Protein AF-A0A355UHJ4-F1 (afdb_monomer_lite)

Structure (mmCIF, N/CA/C/O backbone):
data_AF-A0A355UHJ4-F1
#
_entry.id   AF-A0A355UHJ4-F1
#
loop_
_atom_site.group_PDB
_atom_site.id
_atom_site.type_symbol
_atom_site.label_atom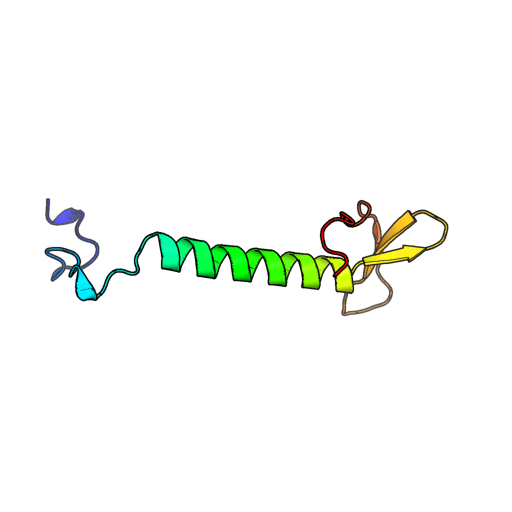_id
_atom_site.label_alt_id
_atom_site.label_comp_id
_atom_site.label_asym_id
_atom_site.label_entity_id
_atom_site.label_seq_id
_atom_site.pdbx_PDB_ins_code
_atom_site.Cartn_x
_atom_site.Cartn_y
_atom_site.Cartn_z
_atom_site.occupancy
_atom_site.B_iso_or_equiv
_atom_site.auth_seq_id
_atom_site.auth_comp_id
_atom_site.auth_asym_id
_atom_site.auth_atom_id
_atom_site.pdbx_PDB_model_num
ATOM 1 N N . GLY A 1 1 ? -25.400 15.251 20.143 1.00 73.81 1 GLY A N 1
ATOM 2 C CA . GLY A 1 1 ? -24.233 14.535 19.591 1.00 73.81 1 GLY A CA 1
ATOM 3 C C . GLY A 1 1 ? -24.536 13.923 18.240 1.00 73.81 1 GLY A C 1
ATOM 4 O O . GLY A 1 1 ? -23.641 13.837 17.414 1.00 73.81 1 GLY A O 1
ATOM 5 N N . ASP A 1 2 ? -25.794 13.559 17.993 1.00 82.88 2 ASP A N 1
ATOM 6 C CA . ASP A 1 2 ? -26.194 12.637 16.923 1.00 82.88 2 ASP A CA 1
ATOM 7 C C . ASP A 1 2 ? -25.895 13.116 15.504 1.00 82.88 2 ASP A C 1
ATOM 9 O O . ASP A 1 2 ? -25.579 12.305 14.644 1.00 82.88 2 ASP A O 1
ATOM 13 N N . ARG A 1 3 ? -25.862 14.435 15.268 1.00 90.00 3 ARG A N 1
ATOM 14 C CA . ARG A 1 3 ? -25.450 15.010 13.973 1.00 90.00 3 ARG A CA 1
ATOM 15 C C . ARG A 1 3 ? -24.002 14.700 13.566 1.00 90.00 3 ARG A C 1
ATOM 17 O O . ARG A 1 3 ? -23.627 14.992 12.439 1.00 90.00 3 ARG A O 1
ATOM 24 N N . TYR A 1 4 ? -23.185 14.201 14.493 1.00 88.62 4 TYR A N 1
ATOM 25 C CA . TYR A 1 4 ? -21.776 13.867 14.273 1.00 88.62 4 TYR A CA 1
ATOM 26 C C . TYR A 1 4 ? -21.503 12.361 14.326 1.00 88.62 4 TYR A C 1
ATOM 28 O O . TYR A 1 4 ? -20.341 11.959 14.293 1.00 88.62 4 TYR A O 1
ATOM 36 N N . LYS A 1 5 ? -22.543 11.524 14.439 1.00 90.69 5 LYS A N 1
ATOM 37 C CA . LYS A 1 5 ? -22.367 10.075 14.367 1.00 90.69 5 LYS A CA 1
ATOM 38 C C . LYS A 1 5 ?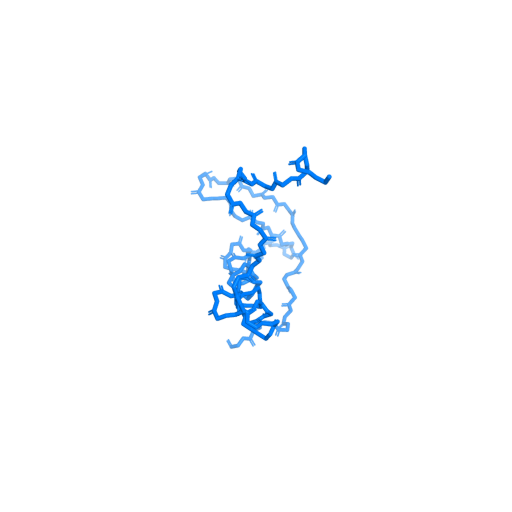 -21.981 9.684 12.929 1.00 90.69 5 LYS A C 1
ATOM 40 O O . LYS A 1 5 ? -22.587 10.205 11.993 1.00 90.69 5 LYS A O 1
ATOM 45 N N . PRO A 1 6 ? -21.001 8.781 12.736 1.00 90.44 6 PRO A N 1
ATOM 46 C CA . PRO A 1 6 ? -20.632 8.278 11.412 1.00 90.44 6 PRO A CA 1
ATOM 47 C C . PRO A 1 6 ? -21.807 7.618 10.679 1.00 90.44 6 PRO A C 1
ATOM 49 O O . PRO A 1 6 ? -21.972 7.810 9.477 1.00 90.44 6 PRO A O 1
ATOM 52 N N . PHE A 1 7 ? -22.636 6.881 11.424 1.00 89.94 7 PHE A N 1
ATOM 53 C CA . PHE A 1 7 ? -23.849 6.220 10.944 1.00 89.94 7 PHE A CA 1
ATOM 54 C C . PHE A 1 7 ? -24.992 6.443 11.939 1.00 89.94 7 PHE A C 1
ATOM 56 O O . PHE A 1 7 ? -24.753 6.701 13.119 1.00 89.94 7 PHE A O 1
ATOM 63 N N . VAL A 1 8 ? -26.239 6.355 11.474 1.00 90.44 8 VAL A N 1
ATOM 64 C CA . VAL A 1 8 ? -27.432 6.629 12.300 1.00 90.44 8 VAL A CA 1
ATOM 65 C C . VAL A 1 8 ? -27.579 5.655 13.477 1.00 90.44 8 VAL A C 1
ATOM 67 O O . VAL A 1 8 ? -28.089 6.026 14.529 1.00 90.44 8 VAL A O 1
ATOM 70 N N . ASP A 1 9 ? -27.088 4.434 13.303 1.00 89.38 9 ASP A N 1
ATOM 71 C CA . ASP A 1 9 ? -27.079 3.317 14.246 1.00 89.38 9 ASP A CA 1
ATOM 72 C C . ASP A 1 9 ? -25.754 3.185 15.016 1.00 89.38 9 ASP A C 1
ATOM 74 O O . ASP A 1 9 ? -25.591 2.293 15.849 1.00 89.38 9 ASP A O 1
ATOM 78 N N . PHE A 1 10 ? -24.799 4.085 14.775 1.00 90.44 10 PHE A N 1
ATOM 79 C CA . PHE A 1 10 ? -23.520 4.063 15.465 1.00 90.44 10 PHE A CA 1
ATOM 80 C C . PHE A 1 10 ? -23.653 4.625 16.885 1.00 90.44 10 PHE A C 1
ATOM 82 O O . PHE A 1 10 ? -23.790 5.833 17.080 1.00 90.44 10 PHE A O 1
ATOM 89 N N . GLU A 1 11 ? -23.550 3.757 17.891 1.00 89.31 11 GLU A N 1
ATOM 90 C CA . GLU A 1 11 ? -23.477 4.172 19.300 1.00 89.31 11 GLU A CA 1
ATOM 91 C C . GLU A 1 11 ? -22.042 4.174 19.835 1.00 89.31 11 GLU A C 1
ATOM 93 O O . GLU A 1 11 ? -21.603 5.135 20.468 1.00 89.31 11 GLU A O 1
ATOM 98 N N . ARG A 1 12 ? -21.292 3.101 19.568 1.00 89.31 12 ARG A N 1
ATOM 99 C CA . ARG A 1 12 ? -19.884 2.946 19.944 1.00 89.31 12 ARG A CA 1
ATOM 100 C C . ARG A 1 12 ? -19.229 1.872 19.085 1.00 89.31 12 ARG A C 1
ATOM 102 O O . ARG A 1 12 ? -19.914 0.990 18.569 1.00 89.31 12 ARG A O 1
ATOM 109 N N . PHE A 1 13 ? -17.905 1.900 19.009 1.00 88.56 13 PHE A N 1
ATOM 110 C CA . PHE A 1 13 ? -17.156 0.757 18.500 1.00 88.56 13 PHE A CA 1
ATOM 111 C C . PHE A 1 13 ? -17.277 -0.433 19.463 1.00 88.56 13 PHE A C 1
ATOM 113 O O . PHE A 1 13 ? -17.296 -0.240 20.683 1.00 88.56 13 PHE A O 1
ATOM 120 N N . GLN A 1 14 ? -17.370 -1.647 18.919 1.00 88.69 14 GLN A N 1
ATOM 121 C CA . GLN A 1 14 ? -17.253 -2.868 19.714 1.00 88.69 14 GLN A CA 1
ATOM 122 C C . GLN A 1 14 ? -15.772 -3.186 19.892 1.00 88.69 14 GLN A C 1
ATOM 124 O O . GLN A 1 14 ? -15.026 -3.172 18.919 1.00 88.69 14 GLN A O 1
ATOM 129 N N . GLU A 1 15 ? -15.348 -3.437 21.128 1.00 85.69 15 GLU A N 1
ATOM 130 C CA . GLU A 1 15 ? -13.935 -3.650 21.463 1.00 85.69 15 GLU A CA 1
ATOM 131 C C . GLU A 1 15 ? -13.334 -4.835 20.695 1.00 85.69 15 GLU A C 1
ATOM 133 O O . GLU A 1 15 ? -12.228 -4.723 20.180 1.00 85.69 15 GLU A O 1
ATOM 138 N N . ASP A 1 16 ? -14.113 -5.904 20.522 1.00 88.50 16 ASP A N 1
ATOM 139 C CA . ASP A 1 1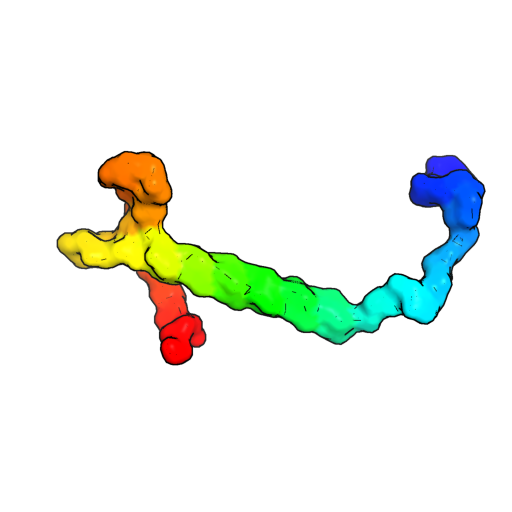6 ? -13.699 -7.119 19.812 1.00 88.50 16 ASP A CA 1
ATOM 140 C C . ASP A 1 16 ? -13.558 -6.929 18.288 1.00 88.50 16 ASP A C 1
ATOM 142 O O . ASP A 1 16 ? -12.885 -7.721 17.629 1.00 88.50 16 ASP A O 1
ATOM 146 N N . ASP A 1 17 ? -14.165 -5.877 17.724 1.00 89.19 17 ASP A N 1
ATOM 147 C CA . ASP A 1 17 ? -14.112 -5.570 16.287 1.00 89.19 17 ASP A CA 1
ATOM 148 C C . ASP A 1 17 ? -12.973 -4.593 15.936 1.00 89.19 17 ASP A C 1
ATOM 150 O O . ASP A 1 17 ? -12.683 -4.367 14.757 1.00 89.19 17 ASP A O 1
ATOM 154 N N . ILE A 1 18 ? -12.334 -3.972 16.938 1.00 89.88 18 ILE A N 1
ATOM 155 C CA . ILE A 1 18 ? -11.254 -3.005 16.720 1.00 89.88 18 ILE A CA 1
ATOM 156 C C . ILE A 1 18 ? -9.908 -3.739 16.747 1.00 89.88 18 ILE A C 1
ATOM 158 O O . ILE A 1 18 ? -9.587 -4.395 17.737 1.00 89.88 18 ILE A O 1
ATOM 162 N N . PRO A 1 19 ? -9.065 -3.593 15.709 1.00 92.12 19 PRO A N 1
ATOM 163 C CA . PRO A 1 19 ? -7.714 -4.136 15.746 1.00 92.12 19 PRO A CA 1
ATOM 164 C C . PRO A 1 19 ? -6.899 -3.485 16.866 1.00 92.12 19 PRO A C 1
ATOM 166 O O . PRO A 1 19 ? -7.013 -2.281 17.120 1.00 92.12 19 PRO A O 1
ATOM 169 N N . PHE A 1 20 ? -6.001 -4.243 17.491 1.00 92.62 20 PHE A N 1
ATOM 170 C CA . PHE A 1 20 ? -5.090 -3.654 18.460 1.00 92.62 20 PHE A CA 1
ATOM 171 C C . PHE A 1 20 ? -4.143 -2.675 17.761 1.00 92.62 20 PHE A C 1
ATOM 173 O O . PHE A 1 20 ? -3.790 -2.831 16.588 1.00 92.62 20 PHE A O 1
ATOM 180 N N . ASN A 1 21 ? -3.644 -1.685 18.504 1.00 94.00 21 ASN A N 1
ATOM 181 C CA . ASN A 1 21 ? -2.635 -0.754 17.986 1.00 94.00 21 ASN A CA 1
ATOM 182 C C . ASN A 1 21 ? -1.426 -1.495 17.382 1.00 94.00 21 ASN A C 1
ATOM 184 O O . ASN A 1 21 ? -0.860 -1.044 16.389 1.00 94.00 21 ASN A O 1
ATOM 188 N N . SER A 1 22 ? -1.051 -2.649 17.947 1.00 95.94 22 SER A N 1
ATOM 189 C CA . SER A 1 22 ? 0.000 -3.520 17.411 1.00 95.94 22 SER A CA 1
ATOM 190 C C . SER A 1 22 ? -0.324 -4.080 16.028 1.00 95.94 22 SER A C 1
ATOM 192 O O . SER A 1 22 ? 0.573 -4.144 15.190 1.00 95.94 22 SER A O 1
ATOM 194 N N . ASP A 1 23 ? -1.580 -4.442 15.766 1.00 94.69 23 ASP A N 1
ATOM 195 C CA . ASP A 1 23 ? -2.016 -4.975 14.472 1.00 94.69 23 ASP A CA 1
ATOM 196 C C . ASP A 1 23 ? -1.953 -3.881 13.405 1.00 94.69 23 ASP A C 1
ATOM 198 O O . ASP A 1 23 ? -1.421 -4.091 12.315 1.00 94.69 23 ASP A O 1
ATOM 202 N N . VAL A 1 24 ? -2.406 -2.670 13.747 1.00 95.69 24 VAL A N 1
ATOM 203 C CA . VAL A 1 24 ? -2.315 -1.500 12.861 1.00 95.69 24 VAL A CA 1
ATOM 204 C C . VAL A 1 24 ? -0.854 -1.190 12.530 1.00 95.69 24 VAL A C 1
ATOM 206 O O . VAL A 1 24 ? -0.501 -1.037 11.359 1.00 95.69 24 VAL A O 1
ATOM 209 N N . VAL A 1 25 ? 0.015 -1.146 13.545 1.00 96.75 25 VAL A N 1
ATOM 210 C CA . VAL A 1 25 ? 1.454 -0.912 13.358 1.00 96.75 25 VAL A CA 1
ATOM 211 C C . VAL A 1 25 ? 2.077 -2.001 12.485 1.00 96.75 25 VAL A C 1
ATOM 213 O O . VAL A 1 25 ? 2.862 -1.681 11.591 1.00 96.75 25 VAL A O 1
ATOM 216 N N . LEU A 1 26 ? 1.720 -3.270 12.695 1.00 96.50 26 LEU A N 1
ATOM 217 C CA . LEU A 1 26 ? 2.214 -4.391 11.899 1.00 96.50 26 LEU A CA 1
ATOM 218 C C . LEU A 1 26 ? 1.838 -4.242 10.420 1.00 96.50 26 LEU A C 1
ATOM 220 O O . LEU A 1 26 ? 2.716 -4.325 9.558 1.00 96.50 26 LEU A O 1
ATOM 224 N N . ILE A 1 27 ? 0.563 -3.979 10.123 1.00 96.81 27 ILE A N 1
ATOM 225 C CA . ILE A 1 27 ? 0.078 -3.835 8.745 1.00 96.81 27 ILE A CA 1
ATOM 226 C C . ILE A 1 27 ? 0.737 -2.638 8.058 1.00 96.81 27 ILE A C 1
ATOM 228 O O . ILE A 1 27 ? 1.277 -2.790 6.962 1.00 96.81 27 ILE A O 1
ATOM 232 N N . VAL A 1 28 ? 0.779 -1.469 8.704 1.00 96.94 28 VAL A N 1
ATOM 233 C CA . VAL A 1 28 ? 1.436 -0.277 8.141 1.00 96.94 28 VAL A CA 1
ATOM 234 C C . VAL A 1 28 ? 2.923 -0.539 7.889 1.00 96.94 28 VAL A C 1
ATOM 236 O O . VAL A 1 28 ? 3.437 -0.192 6.825 1.00 96.94 28 VAL A O 1
ATOM 239 N N . SER A 1 29 ? 3.609 -1.217 8.813 1.00 96.50 29 SER A N 1
ATOM 240 C CA . SER A 1 29 ? 5.021 -1.581 8.643 1.00 96.50 29 SER A CA 1
ATOM 241 C C . SER A 1 29 ? 5.233 -2.501 7.441 1.00 96.50 29 SER A C 1
ATOM 243 O O . SER A 1 29 ? 6.202 -2.337 6.702 1.00 96.50 29 SER A O 1
ATOM 245 N N . GLN A 1 30 ? 4.330 -3.458 7.220 1.00 95.88 30 GLN A N 1
ATOM 246 C CA . GLN A 1 30 ? 4.391 -4.340 6.058 1.00 95.88 30 GLN A CA 1
ATOM 247 C C . GLN A 1 30 ? 4.164 -3.572 4.750 1.00 95.88 30 GLN A C 1
ATOM 249 O O . GLN A 1 30 ? 4.896 -3.792 3.786 1.00 95.88 30 GLN A O 1
ATOM 254 N N . TYR A 1 31 ? 3.209 -2.637 4.721 1.00 96.81 31 TYR A N 1
ATOM 255 C CA . TYR A 1 31 ? 2.982 -1.771 3.561 1.00 96.81 31 TYR A CA 1
ATOM 256 C C . TYR A 1 31 ? 4.209 -0.919 3.226 1.00 96.81 31 TYR A C 1
ATOM 258 O O . TYR A 1 31 ? 4.597 -0.858 2.060 1.00 96.81 31 TYR A O 1
ATOM 266 N N . ILE A 1 32 ? 4.853 -0.315 4.230 1.00 94.94 32 ILE A N 1
ATOM 267 C CA . ILE A 1 32 ? 6.077 0.478 4.035 1.00 94.94 32 ILE A CA 1
ATOM 268 C C . ILE A 1 32 ? 7.190 -0.389 3.439 1.00 94.94 32 ILE A C 1
ATOM 270 O O . ILE A 1 32 ? 7.765 -0.013 2.422 1.00 94.94 32 ILE A O 1
ATOM 274 N N . LYS A 1 33 ? 7.429 -1.586 3.991 1.00 92.12 33 LYS A N 1
ATOM 275 C CA . LYS A 1 33 ? 8.442 -2.518 3.465 1.00 92.12 33 LYS A CA 1
ATOM 276 C C . LYS A 1 33 ? 8.182 -2.900 2.008 1.00 92.12 33 LYS A C 1
ATOM 278 O O . LYS A 1 33 ? 9.102 -2.897 1.193 1.00 92.12 33 LYS A O 1
ATOM 283 N N . CYS A 1 34 ? 6.935 -3.226 1.668 1.00 94.69 34 CYS A N 1
ATOM 284 C CA . CYS A 1 34 ? 6.558 -3.544 0.292 1.00 94.69 34 CYS A CA 1
ATOM 285 C C . CYS A 1 34 ? 6.756 -2.342 -0.640 1.00 94.69 34 CYS A C 1
ATOM 287 O O . CYS A 1 34 ? 7.253 -2.512 -1.751 1.00 94.69 34 CYS A O 1
ATOM 289 N N . LEU A 1 35 ? 6.406 -1.135 -0.189 1.00 92.00 35 LEU A N 1
ATOM 290 C CA . LEU A 1 35 ? 6.583 0.094 -0.958 1.00 92.00 35 LEU A CA 1
ATOM 291 C C . LEU A 1 35 ? 8.064 0.413 -1.191 1.00 92.00 35 LEU A C 1
ATOM 293 O O . LEU A 1 35 ? 8.447 0.790 -2.295 1.00 92.00 35 LEU A O 1
ATOM 297 N N . GLU A 1 36 ? 8.910 0.244 -0.179 1.00 89.81 36 GLU A N 1
ATOM 298 C CA . GLU A 1 36 ? 10.355 0.444 -0.298 1.00 89.81 36 GLU A CA 1
ATOM 299 C C . GLU A 1 36 ? 10.994 -0.583 -1.226 1.00 89.81 36 GLU A C 1
ATOM 301 O O . GLU A 1 36 ? 11.817 -0.210 -2.063 1.00 89.81 36 GLU A O 1
ATOM 306 N N . LYS A 1 37 ? 10.568 -1.849 -1.141 1.00 90.62 37 LYS A N 1
ATOM 307 C CA . LYS A 1 37 ? 10.977 -2.885 -2.090 1.00 90.62 37 LYS A CA 1
ATOM 308 C C . LYS A 1 37 ? 10.557 -2.530 -3.514 1.00 90.62 37 LYS A C 1
ATOM 310 O O . LYS A 1 37 ? 11.398 -2.534 -4.404 1.00 90.62 37 LYS A O 1
ATOM 315 N N . TYR A 1 38 ? 9.292 -2.168 -3.721 1.00 90.50 38 TYR A N 1
ATOM 316 C CA . TYR A 1 38 ? 8.802 -1.724 -5.025 1.00 90.50 38 TYR A CA 1
ATOM 317 C C . TYR A 1 38 ? 9.622 -0.544 -5.544 1.00 90.50 38 TYR A C 1
ATOM 319 O O . TYR A 1 38 ? 10.019 -0.516 -6.704 1.00 90.50 38 TYR A O 1
ATOM 327 N N . LYS A 1 39 ? 9.935 0.421 -4.675 1.00 88.81 39 LYS A N 1
ATOM 328 C CA . LYS A 1 39 ? 10.769 1.554 -5.049 1.00 88.81 39 LYS A CA 1
ATOM 329 C C . LYS A 1 39 ? 12.168 1.110 -5.478 1.00 88.81 39 LYS A C 1
ATOM 331 O O . LYS A 1 39 ? 12.672 1.601 -6.479 1.00 88.81 39 LYS A O 1
ATOM 336 N N . PHE A 1 40 ? 12.797 0.217 -4.721 1.00 89.19 40 PHE A N 1
ATOM 337 C CA . PHE A 1 40 ? 14.126 -0.304 -5.029 1.00 89.19 40 PHE A CA 1
ATOM 338 C C . PHE A 1 40 ? 14.150 -1.056 -6.363 1.00 89.19 40 PHE A C 1
ATOM 340 O O . PHE A 1 40 ? 15.023 -0.799 -7.186 1.00 89.19 40 PHE A O 1
ATOM 347 N N . ASP A 1 41 ? 13.164 -1.925 -6.591 1.00 89.50 41 ASP A N 1
ATOM 348 C CA . ASP A 1 41 ? 13.062 -2.759 -7.792 1.00 89.50 41 ASP A CA 1
ATOM 349 C C . ASP A 1 41 ? 12.884 -1.919 -9.078 1.00 89.50 41 ASP A C 1
ATOM 351 O O . ASP A 1 41 ? 13.248 -2.372 -10.161 1.00 89.50 41 ASP A O 1
ATOM 355 N N . ASN A 1 42 ? 12.379 -0.684 -8.966 1.00 91.38 42 ASN A N 1
ATOM 356 C CA . ASN A 1 42 ? 12.175 0.243 -10.088 1.00 91.38 42 ASN A CA 1
ATOM 357 C C . ASN A 1 42 ? 13.281 1.303 -10.239 1.00 91.38 42 ASN A C 1
ATOM 359 O O . ASN A 1 42 ? 13.156 2.204 -11.071 1.00 91.38 42 ASN A O 1
ATOM 363 N N . ILE A 1 43 ? 14.354 1.240 -9.445 1.00 92.56 43 ILE A N 1
ATOM 364 C CA . ILE A 1 43 ? 15.480 2.170 -9.559 1.00 92.56 43 ILE A CA 1
ATOM 365 C C . ILE A 1 43 ? 16.677 1.479 -10.211 1.00 92.56 43 ILE A C 1
ATOM 367 O O . ILE A 1 43 ? 17.211 0.496 -9.703 1.00 92.56 43 ILE A O 1
ATOM 371 N N . GLU A 1 44 ? 17.176 2.066 -11.296 1.00 91.38 44 GLU A N 1
ATOM 372 C CA . GLU A 1 44 ? 18.408 1.645 -11.957 1.00 91.38 44 GLU A CA 1
ATOM 373 C C . GLU A 1 44 ? 19.533 2.672 -11.773 1.00 91.38 44 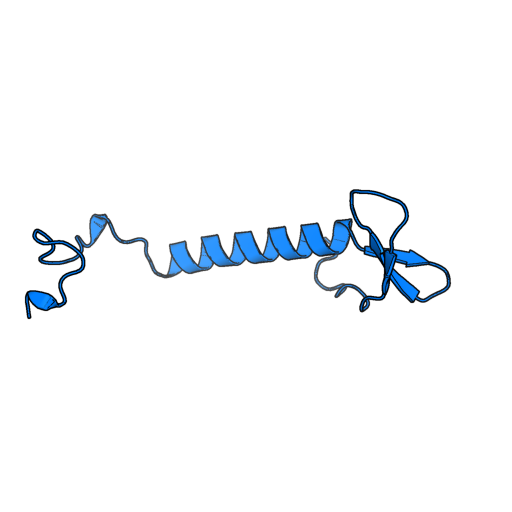GLU A C 1
ATOM 375 O O . GLU A 1 44 ? 19.305 3.866 -11.555 1.00 91.38 44 GLU A O 1
ATOM 380 N N . ARG A 1 45 ? 20.781 2.211 -11.901 1.00 91.50 45 ARG A N 1
ATOM 381 C CA . ARG A 1 45 ? 21.961 3.082 -11.934 1.00 91.50 45 ARG A CA 1
ATOM 382 C C . ARG A 1 45 ? 22.525 3.132 -13.348 1.00 91.50 45 ARG A C 1
ATOM 384 O O . ARG A 1 45 ? 22.973 2.107 -13.860 1.00 91.50 45 ARG A O 1
ATOM 391 N N . LYS A 1 46 ? 22.594 4.324 -13.942 1.00 90.44 46 LYS A N 1
ATOM 392 C CA . LYS A 1 46 ? 23.139 4.552 -15.289 1.00 90.44 46 LYS A CA 1
ATOM 393 C C . LYS A 1 46 ? 24.125 5.716 -15.263 1.00 90.44 46 LYS A C 1
ATOM 395 O O . LYS A 1 46 ? 23.810 6.790 -14.769 1.00 90.44 46 LYS A O 1
ATOM 400 N N . SER A 1 47 ? 25.342 5.493 -15.761 1.00 90.81 47 SER A N 1
ATOM 401 C CA . SER A 1 47 ? 26.403 6.517 -15.840 1.00 90.81 47 SER A CA 1
ATOM 402 C C . SER A 1 47 ? 26.691 7.270 -14.527 1.00 90.81 47 SER A C 1
ATOM 404 O O . SER A 1 47 ? 27.072 8.433 -14.550 1.00 90.81 47 SER A O 1
ATOM 406 N N . GLY A 1 48 ? 26.518 6.615 -13.373 1.00 90.44 48 GLY A N 1
ATOM 407 C CA . GLY A 1 48 ? 26.744 7.214 -12.050 1.00 90.44 48 GLY A CA 1
ATOM 408 C C . GLY A 1 48 ? 25.525 7.906 -11.427 1.00 90.44 48 GLY A C 1
ATOM 409 O O . GLY A 1 48 ? 25.528 8.110 -10.213 1.00 90.44 48 GLY A O 1
ATOM 410 N N . SER A 1 49 ? 24.471 8.165 -12.204 1.00 92.75 49 SER A N 1
ATOM 411 C CA . SER A 1 49 ? 23.194 8.710 -11.730 1.00 92.75 49 SER A CA 1
ATOM 412 C C . SER A 1 49 ? 22.154 7.609 -11.503 1.00 92.75 49 SER A C 1
ATOM 414 O O . SER A 1 49 ? 22.282 6.487 -12.009 1.00 92.75 49 SER A O 1
ATOM 416 N N . TRP A 1 50 ? 21.134 7.924 -10.706 1.00 93.69 50 TRP A N 1
ATOM 417 C CA . TRP A 1 50 ? 20.035 7.018 -10.377 1.00 93.69 50 TRP A CA 1
ATOM 418 C C . TRP A 1 50 ? 18.771 7.451 -11.097 1.00 93.69 50 TRP A C 1
ATOM 420 O O . TRP A 1 50 ? 18.456 8.639 -11.138 1.00 93.69 50 TRP A O 1
ATOM 430 N N . TYR A 1 51 ? 18.037 6.481 -11.626 1.00 93.31 51 TYR A N 1
ATOM 431 C CA . TYR A 1 51 ? 16.829 6.739 -12.392 1.00 93.31 51 TYR A CA 1
ATOM 432 C C . TYR A 1 51 ? 15.709 5.806 -11.964 1.00 93.31 51 TYR A C 1
ATOM 434 O O . TYR A 1 51 ? 15.928 4.612 -11.779 1.00 93.31 51 TYR A O 1
ATOM 442 N N . TRP A 1 52 ? 14.512 6.361 -11.830 1.00 93.19 52 TRP A N 1
ATOM 443 C CA . TRP A 1 52 ? 13.272 5.608 -11.768 1.00 93.19 52 TRP A CA 1
ATOM 444 C C . TRP A 1 52 ? 12.874 5.161 -13.175 1.00 93.19 52 TRP A C 1
ATOM 446 O O . TRP A 1 52 ? 12.771 5.999 -14.076 1.00 93.19 52 TRP A O 1
ATOM 456 N N . VAL A 1 53 ? 12.639 3.862 -13.349 1.00 91.69 53 VAL A N 1
ATOM 457 C CA . VAL A 1 53 ? 12.192 3.261 -14.609 1.00 91.69 53 VAL A CA 1
ATOM 458 C C . VAL A 1 53 ? 10.668 3.233 -14.629 1.00 91.69 53 VAL A C 1
ATOM 460 O O . VAL A 1 53 ? 10.037 2.655 -13.745 1.00 91.69 53 VAL A O 1
ATOM 463 N N . LEU A 1 54 ? 10.065 3.881 -15.624 1.00 87.19 54 LEU A N 1
ATOM 464 C CA . LEU A 1 54 ? 8.626 3.795 -15.849 1.00 87.19 54 LEU A CA 1
ATOM 465 C C . LEU A 1 54 ? 8.301 2.473 -16.556 1.00 87.19 54 LEU A C 1
ATOM 467 O O . LEU A 1 54 ? 9.043 2.021 -17.422 1.00 87.19 54 LEU A O 1
ATOM 471 N N . SER A 1 55 ? 7.192 1.837 -16.175 1.00 78.75 55 SER A N 1
ATOM 472 C CA . SER A 1 55 ? 6.757 0.553 -16.747 1.00 78.75 55 SER A CA 1
ATOM 473 C C . SER A 1 55 ? 6.334 0.654 -18.215 1.00 78.75 55 SER A C 1
ATOM 475 O O . SER A 1 55 ? 6.278 -0.358 -18.909 1.00 78.75 55 SER A O 1
ATOM 477 N N . GLU A 1 56 ? 6.024 1.862 -18.683 1.00 78.81 56 GLU A N 1
ATOM 478 C CA . GLU A 1 56 ? 5.567 2.137 -20.040 1.00 78.81 56 GLU A CA 1
ATOM 479 C C . GLU A 1 56 ? 6.554 3.089 -20.729 1.00 78.81 56 GLU A C 1
ATOM 481 O O . GLU A 1 56 ? 6.573 4.288 -20.460 1.00 78.81 56 GLU A O 1
ATOM 486 N N . GLY A 1 57 ? 7.382 2.539 -21.621 1.00 70.12 57 GLY A N 1
ATOM 487 C CA . GLY A 1 57 ? 8.332 3.294 -22.445 1.00 70.12 57 GLY A CA 1
ATOM 488 C C . GLY A 1 57 ? 9.769 3.339 -21.913 1.00 70.12 57 GLY A C 1
ATOM 489 O O . GLY A 1 57 ? 10.107 2.735 -20.901 1.00 70.12 57 GLY A O 1
ATOM 490 N N . ASP A 1 58 ? 10.631 4.065 -22.632 1.00 77.88 58 ASP A N 1
ATOM 491 C CA . ASP A 1 58 ? 12.057 4.243 -22.299 1.00 77.88 58 ASP A CA 1
ATOM 492 C C . ASP A 1 58 ? 12.319 5.475 -21.410 1.00 77.88 58 ASP A C 1
ATOM 494 O O . ASP A 1 58 ? 13.470 5.863 -21.178 1.0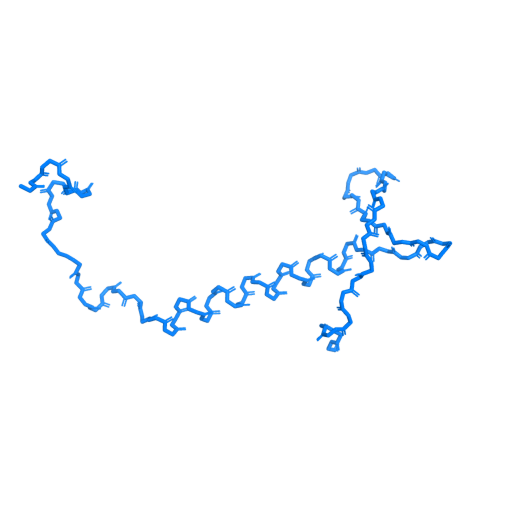0 77.88 58 ASP A O 1
ATOM 498 N N . GLU A 1 59 ? 11.255 6.121 -20.931 1.00 82.31 59 GLU A N 1
ATOM 499 C CA . GLU A 1 59 ? 11.339 7.323 -20.111 1.00 82.31 59 GLU A CA 1
ATOM 500 C C . GLU A 1 59 ? 11.868 7.010 -18.708 1.00 82.31 59 GLU A C 1
ATOM 502 O O . GLU A 1 59 ? 11.469 6.051 -18.041 1.00 82.31 59 GLU A O 1
ATOM 507 N N . LYS A 1 60 ? 12.806 7.846 -18.259 1.00 87.62 60 LYS A N 1
ATOM 508 C CA . LYS A 1 60 ? 13.535 7.672 -17.004 1.00 87.62 60 LYS A CA 1
ATOM 509 C C . LYS A 1 60 ? 13.559 8.986 -16.251 1.00 87.62 60 LYS A C 1
ATOM 511 O O . LYS A 1 60 ? 13.974 10.006 -16.797 1.00 87.62 60 LYS A O 1
ATOM 516 N N . ILE A 1 61 ? 13.140 8.951 -14.991 1.00 92.12 61 ILE A N 1
ATOM 517 C CA . ILE A 1 61 ? 13.104 10.133 -14.126 1.00 92.12 61 ILE A CA 1
ATOM 518 C C . ILE A 1 61 ? 14.299 10.061 -13.185 1.00 92.12 61 ILE A C 1
ATOM 520 O O . ILE A 1 61 ? 14.461 9.074 -12.470 1.00 92.12 61 ILE A O 1
ATOM 524 N N . GLU A 1 62 ? 15.154 11.082 -13.182 1.00 93.00 62 GLU A N 1
ATOM 525 C CA . GLU A 1 62 ? 16.283 11.132 -12.251 1.00 93.00 62 GLU A CA 1
ATOM 526 C C . GLU A 1 62 ? 15.784 11.111 -10.800 1.00 93.00 62 GLU A C 1
ATOM 528 O O . GLU A 1 62 ? 14.813 11.775 -10.436 1.00 93.00 62 GLU A O 1
ATOM 533 N N . THR A 1 63 ? 16.436 10.310 -9.963 1.00 92.69 63 THR A N 1
ATOM 534 C CA . THR A 1 63 ? 16.045 10.112 -8.570 1.00 92.69 63 THR A CA 1
ATOM 535 C C . THR A 1 63 ? 17.261 10.031 -7.657 1.00 92.69 63 THR A C 1
ATOM 537 O O . THR A 1 63 ? 18.413 10.030 -8.086 1.00 92.69 63 THR A O 1
ATOM 540 N N . SER A 1 64 ? 17.005 9.983 -6.356 1.00 89.94 64 SER A N 1
ATOM 541 C CA . SER A 1 64 ? 18.051 9.789 -5.358 1.00 89.94 64 SER A CA 1
ATOM 542 C C . SER A 1 64 ? 18.450 8.321 -5.250 1.00 89.94 64 SER A C 1
ATOM 544 O O . SER A 1 64 ? 17.647 7.416 -5.479 1.00 89.94 64 SER A O 1
ATOM 546 N N . ARG A 1 65 ? 19.688 8.086 -4.809 1.00 86.69 65 ARG A N 1
ATOM 547 C CA . ARG A 1 65 ? 20.181 6.746 -4.479 1.00 86.69 65 ARG A CA 1
ATOM 548 C C . ARG A 1 65 ? 19.204 6.018 -3.534 1.00 86.69 65 ARG A C 1
ATOM 550 O O . ARG A 1 65 ? 18.801 6.605 -2.527 1.00 86.69 65 ARG A O 1
ATOM 557 N N . PRO A 1 66 ? 18.881 4.737 -3.786 1.00 82.19 66 PRO A N 1
ATOM 558 C CA . PRO A 1 66 ? 18.108 3.945 -2.844 1.00 82.19 66 PRO A CA 1
ATOM 559 C C . PRO A 1 66 ? 18.886 3.738 -1.538 1.00 82.19 66 PRO A C 1
ATOM 561 O O . PRO A 1 66 ? 20.099 3.508 -1.535 1.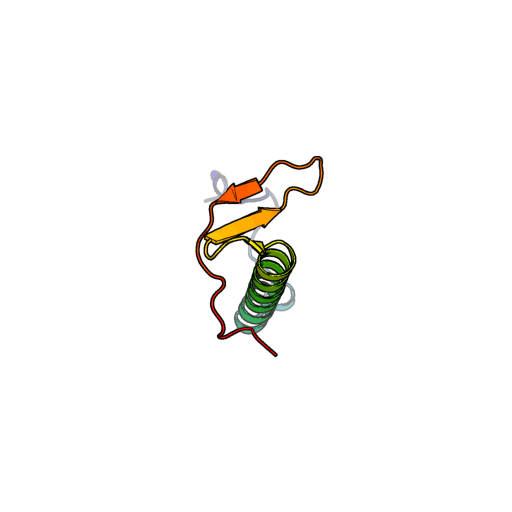00 82.19 66 PRO A O 1
ATOM 564 N N . ILE A 1 67 ? 18.183 3.835 -0.410 1.00 78.44 67 ILE A N 1
ATOM 565 C CA . ILE A 1 67 ? 18.770 3.673 0.923 1.00 78.44 67 ILE A CA 1
ATOM 566 C C . ILE A 1 67 ? 19.202 2.210 1.072 1.00 78.44 67 ILE A C 1
ATOM 568 O O . ILE A 1 67 ? 18.375 1.309 0.964 1.00 78.44 67 ILE A O 1
ATOM 572 N N . SER A 1 68 ? 20.492 1.951 1.321 1.00 65.69 68 SER A N 1
ATOM 573 C CA . SER A 1 68 ? 21.013 0.571 1.317 1.00 65.69 68 SER A CA 1
ATOM 574 C C . SER A 1 68 ? 20.620 -0.252 2.548 1.00 65.69 68 SER A C 1
ATOM 576 O O . SER A 1 68 ? 20.900 -1.448 2.574 1.00 65.69 68 SER A O 1
ATOM 578 N N . ALA A 1 69 ? 19.967 0.355 3.545 1.00 58.38 69 ALA A N 1
ATOM 579 C CA . ALA A 1 69 ? 19.492 -0.313 4.760 1.00 58.38 69 ALA A CA 1
ATOM 580 C C . ALA A 1 69 ? 18.424 -1.400 4.502 1.00 58.38 69 ALA A C 1
ATOM 582 O O . ALA A 1 69 ? 18.098 -2.149 5.414 1.00 58.38 69 ALA A O 1
ATOM 583 N N . PHE A 1 70 ? 17.921 -1.508 3.268 1.00 54.09 70 PHE A N 1
ATOM 584 C CA . PHE A 1 70 ? 16.939 -2.512 2.838 1.00 54.09 70 PHE A CA 1
ATOM 585 C C . PHE A 1 70 ? 17.516 -3.585 1.910 1.00 54.09 70 PHE A C 1
ATOM 587 O O . PHE A 1 70 ? 16.767 -4.344 1.301 1.00 54.09 70 PHE A O 1
ATOM 594 N N . THR A 1 71 ? 18.844 -3.660 1.799 1.00 46.00 71 THR A N 1
ATOM 595 C CA . THR A 1 71 ? 19.504 -4.762 1.090 1.00 46.00 71 THR A CA 1
ATOM 596 C C . THR A 1 71 ? 19.503 -5.975 2.023 1.00 46.00 71 THR A C 1
ATOM 598 O O . THR A 1 71 ? 20.371 -6.080 2.888 1.00 46.00 71 THR A O 1
ATOM 601 N N . ILE A 1 72 ? 18.470 -6.813 1.915 1.00 42.38 72 ILE A N 1
ATOM 602 C CA . ILE A 1 72 ? 18.392 -8.143 2.544 1.00 42.38 72 ILE A CA 1
ATOM 603 C C . ILE A 1 72 ? 19.006 -9.157 1.583 1.00 42.38 72 ILE A C 1
ATOM 605 O O . ILE A 1 72 ? 18.679 -9.069 0.377 1.00 42.38 72 ILE A O 1
#

Foldseek 3Di:
DQVPAPDNPDDDDDPVPDDDPVVVVVVVVVVVLVVLVVQVVQWDADPNWIWGHDPPDPDTHTDDDRDCPSVD

Radius of gyration: 21.15 Å; chains: 1; bounding box: 54×23×44 Å

Secondary structure (DSSP, 8-state):
-GGG-SSTT-----GGGSPPHHHHHHHHHHHHHHHHHHHHHTEEEETTEEEEEPSSSS-EEEEPPPPGGG--

Sequence (72 aa):
GDRYKPFVDFERFQEDDIPFNSDVVLIVSQYIKCLEKYKFDNIERKSGSWYWVLSEGDEKIETSRPISAFTI

pLDDT: mean 87.31, std 10.89, range [42.38, 96.94]